Protein AF-A0A7C9AV46-F1 (afdb_monomer_lite)

Foldseek 3Di:
DAFDDDPNFTFWDADPVGDIDGDRDDDDPPQLCVQVHPVCVVVDHRFDWDKDKDKDQDPDLVVDDQDKDFDQDDPDVVHHTWTKIWGQDPVSIIMIITDIDTDGDDPDPVPNDDDPVNVVVSVVVVVVVD

Structure (mmCIF, N/CA/C/O backbone):
data_AF-A0A7C9AV46-F1
#
_entry.id   AF-A0A7C9AV46-F1
#
loop_
_atom_site.group_PDB
_atom_site.id
_atom_site.type_symbol
_atom_site.label_atom_id
_atom_site.label_alt_id
_atom_site.label_comp_id
_atom_site.label_asym_id
_atom_site.label_entity_id
_atom_site.label_seq_id
_atom_site.pdbx_PDB_ins_code
_atom_site.Cartn_x
_atom_site.Cartn_y
_atom_site.Cartn_z
_atom_site.occupancy
_atom_site.B_iso_or_equiv
_atom_site.auth_seq_id
_atom_site.auth_comp_id
_atom_site.auth_asym_id
_atom_site.auth_atom_id
_atom_site.pdbx_PDB_model_num
ATOM 1 N N . VAL A 1 1 ? -13.858 9.535 13.677 1.00 81.88 1 VAL A N 1
ATOM 2 C CA . VAL A 1 1 ? -14.511 8.467 14.468 1.00 81.88 1 VAL A CA 1
ATOM 3 C C . VAL A 1 1 ? -14.007 8.534 15.897 1.00 81.88 1 VAL A C 1
ATOM 5 O O . VAL A 1 1 ? -12.795 8.560 16.089 1.00 81.88 1 VAL A O 1
ATOM 8 N N . VAL A 1 2 ? -14.909 8.589 16.874 1.00 87.38 2 VAL A N 1
ATOM 9 C CA . VAL A 1 2 ? -14.587 8.550 18.310 1.00 87.38 2 VAL A CA 1
ATOM 10 C C . VAL A 1 2 ? -15.392 7.425 18.952 1.00 87.38 2 VAL A C 1
ATOM 12 O O . VAL A 1 2 ? -16.577 7.293 18.664 1.00 87.38 2 VAL A O 1
ATOM 15 N N . VAL A 1 3 ? -14.759 6.609 19.795 1.00 88.00 3 VAL A N 1
ATOM 16 C CA . VAL A 1 3 ? -15.450 5.552 20.548 1.00 88.00 3 VAL A CA 1
ATOM 17 C C . VAL A 1 3 ? -15.985 6.154 21.844 1.00 88.00 3 VAL A C 1
ATOM 19 O O . VAL A 1 3 ? -15.204 6.652 22.657 1.00 88.00 3 VAL A O 1
ATOM 22 N N . GLY A 1 4 ? -17.306 6.135 22.012 1.00 86.31 4 GLY A N 1
ATOM 23 C CA . GLY A 1 4 ? -17.982 6.529 23.241 1.00 86.31 4 GLY A CA 1
ATOM 24 C C . GLY A 1 4 ? -17.973 5.374 24.238 1.00 86.31 4 GLY A C 1
ATOM 25 O O . GLY A 1 4 ? -18.368 4.255 23.901 1.00 86.31 4 GLY A O 1
ATOM 26 N N . ALA A 1 5 ? -17.507 5.644 25.455 1.00 85.19 5 ALA A N 1
ATOM 27 C CA . ALA A 1 5 ? -17.468 4.664 26.529 1.00 85.19 5 ALA A CA 1
ATOM 28 C C . ALA A 1 5 ? -17.943 5.279 27.848 1.00 85.19 5 ALA A C 1
ATOM 30 O O . ALA A 1 5 ? -17.545 6.396 28.189 1.00 85.19 5 ALA A O 1
ATOM 31 N N . ALA A 1 6 ? -18.736 4.520 28.600 1.00 84.56 6 ALA A N 1
ATOM 32 C CA . ALA A 1 6 ? -19.161 4.840 29.956 1.00 84.56 6 ALA A CA 1
ATOM 33 C C . ALA A 1 6 ? -18.823 3.661 30.873 1.00 84.56 6 ALA A C 1
ATOM 35 O O . ALA A 1 6 ? -18.901 2.504 30.470 1.00 84.56 6 ALA A O 1
ATOM 36 N N . GLU A 1 7 ? -18.356 3.953 32.090 1.00 85.69 7 GLU A N 1
ATOM 37 C CA . GLU A 1 7 ? -17.982 2.930 33.086 1.00 85.69 7 GLU A CA 1
ATOM 38 C C . GLU A 1 7 ? -16.996 1.857 32.562 1.00 85.69 7 GLU A C 1
ATOM 40 O O . GLU A 1 7 ? -16.978 0.716 33.014 1.00 85.69 7 GLU A O 1
ATOM 45 N N . GLY A 1 8 ? -16.149 2.221 31.590 1.00 81.62 8 GLY A N 1
ATOM 46 C CA . GLY A 1 8 ? -15.189 1.305 30.961 1.00 81.62 8 GLY A CA 1
ATOM 47 C C . GLY A 1 8 ? -15.785 0.368 29.904 1.00 81.62 8 GLY A C 1
ATOM 48 O O . GLY A 1 8 ? -15.055 -0.461 29.358 1.00 81.62 8 GLY A O 1
ATOM 49 N N . ARG A 1 9 ? -17.074 0.506 29.576 1.00 87.94 9 ARG A N 1
ATOM 50 C CA . ARG A 1 9 ? -17.763 -0.240 28.519 1.00 87.94 9 ARG A CA 1
ATOM 51 C C . ARG A 1 9 ? -18.032 0.661 27.315 1.00 87.94 9 ARG A C 1
ATOM 53 O O . ARG A 1 9 ? -18.338 1.837 27.463 1.00 87.94 9 ARG A O 1
ATOM 60 N N . VAL A 1 10 ? -17.895 0.103 26.114 1.00 92.25 10 VAL A N 1
ATOM 61 C CA . VAL A 1 10 ? -18.254 0.788 24.865 1.00 92.25 10 VAL A CA 1
ATOM 62 C C . VAL A 1 10 ? -19.774 0.844 24.730 1.00 92.25 10 VAL A C 1
ATOM 64 O O . VAL A 1 10 ? -20.440 -0.166 24.952 1.00 92.25 10 VAL A O 1
ATOM 67 N N . GLU A 1 11 ? -20.297 2.005 24.342 1.00 95.25 11 GLU A N 1
ATOM 68 C CA . GLU A 1 11 ? -21.741 2.221 24.150 1.00 95.25 11 GLU A CA 1
ATOM 69 C C . GLU A 1 11 ? -22.082 2.795 22.775 1.00 95.25 11 GLU A C 1
ATOM 71 O O . GLU A 1 11 ? -23.207 2.656 22.295 1.00 95.25 11 GLU A O 1
ATOM 76 N N . SER A 1 12 ? -21.130 3.469 22.126 1.00 94.56 12 SER A N 1
ATOM 77 C CA . SER A 1 12 ? -21.389 4.108 20.841 1.00 94.56 12 SER A CA 1
ATOM 78 C C . SER A 1 12 ? -20.126 4.435 20.053 1.00 94.56 12 SER A C 1
ATOM 80 O O . SER A 1 12 ? -18.992 4.377 20.540 1.00 94.56 12 SER A O 1
ATOM 82 N N . VAL A 1 13 ? -20.346 4.829 18.805 1.00 94.69 13 VAL A N 1
ATOM 83 C CA . VAL A 1 13 ? -19.358 5.440 17.928 1.00 94.69 13 VAL A CA 1
ATOM 84 C C . VAL A 1 13 ? -19.909 6.764 17.415 1.00 94.69 13 VAL A C 1
ATOM 86 O O . VAL A 1 13 ? -21.031 6.825 16.918 1.00 94.69 13 VAL A O 1
ATOM 89 N N . VAL A 1 14 ? -19.099 7.818 17.494 1.00 94.00 14 VAL A N 1
ATOM 90 C CA . VAL A 1 14 ? -19.411 9.129 16.919 1.00 94.00 14 VAL A CA 1
ATOM 91 C C . VAL A 1 14 ? -18.669 9.283 15.595 1.00 94.00 14 VAL A C 1
ATOM 93 O O . VAL A 1 14 ? -17.430 9.237 15.540 1.00 94.00 14 VAL A O 1
ATOM 96 N N . LEU A 1 15 ? -19.432 9.434 14.518 1.00 92.44 15 LEU A N 1
ATOM 97 C CA . LEU A 1 15 ? -18.919 9.692 13.179 1.00 92.44 15 LEU A CA 1
ATOM 98 C C . LEU A 1 15 ? -18.564 11.171 12.998 1.00 92.44 15 LEU A C 1
ATOM 100 O O . LEU A 1 15 ? -18.889 12.037 13.812 1.00 92.44 15 LEU A O 1
ATOM 104 N N . GLU A 1 16 ? -17.876 11.460 11.899 1.00 86.62 16 GLU A N 1
ATOM 105 C CA . GLU A 1 16 ? -17.734 12.837 11.439 1.00 86.62 16 GLU A CA 1
ATOM 106 C C . GLU A 1 16 ? -19.120 13.448 11.162 1.00 86.62 16 GLU A C 1
ATOM 108 O O . GLU A 1 16 ? -20.037 12.755 10.727 1.00 86.62 16 GLU A O 1
ATOM 113 N N . GLY A 1 17 ? -19.310 14.726 11.498 1.00 90.75 17 GLY A N 1
ATOM 114 C CA . GLY A 1 17 ? -20.629 15.374 11.464 1.00 90.75 17 GLY A CA 1
ATOM 115 C C . GLY A 1 17 ? -21.498 15.129 12.705 1.00 90.75 17 GLY A C 1
ATOM 116 O O . GLY A 1 17 ? -22.601 15.661 12.786 1.00 90.75 17 GLY A O 1
ATOM 117 N N . GLY A 1 18 ? -21.005 14.373 13.694 1.00 93.62 18 GLY A N 1
ATOM 118 C CA . GLY A 1 18 ? -21.647 14.223 15.005 1.00 93.62 18 GLY A CA 1
ATOM 119 C C . GLY A 1 18 ? -22.744 13.161 15.071 1.00 93.62 18 GLY A C 1
ATOM 120 O O . GLY A 1 18 ? -23.370 13.008 16.117 1.00 93.62 18 GLY A O 1
ATOM 121 N N . GLN A 1 19 ? -22.971 12.406 13.992 1.00 96.56 19 GLN A N 1
ATOM 122 C CA . GLN A 1 19 ? -23.878 11.262 14.027 1.00 96.56 19 GLN A CA 1
ATOM 123 C C . GLN A 1 19 ? -23.374 10.224 15.035 1.00 96.56 19 GLN A C 1
ATOM 125 O O . GLN A 1 19 ? -22.210 9.821 14.998 1.00 96.56 19 GLN A O 1
ATOM 130 N N . VAL A 1 20 ? -24.273 9.770 15.905 1.00 96.38 20 VAL A N 1
ATOM 131 C CA . VAL A 1 20 ? -23.997 8.739 16.905 1.00 96.38 20 VAL A CA 1
ATOM 132 C C . VAL A 1 20 ? -24.612 7.422 16.449 1.00 96.38 20 VAL A C 1
ATOM 134 O O . VAL A 1 20 ? -25.769 7.383 16.029 1.00 96.38 20 VAL A O 1
ATOM 137 N N . ILE A 1 21 ? -23.831 6.351 16.530 1.00 96.69 21 ILE A N 1
ATOM 138 C CA . ILE A 1 21 ? -24.280 4.977 16.308 1.00 96.69 21 ILE A CA 1
ATOM 139 C C . ILE A 1 21 ? -24.104 4.223 17.623 1.00 96.69 21 ILE A C 1
ATOM 141 O O . ILE A 1 21 ? -22.981 4.104 18.109 1.00 96.69 21 ILE A O 1
ATOM 145 N N . GLU A 1 22 ? -25.198 3.728 18.197 1.00 96.88 22 GLU A N 1
ATOM 146 C CA . GLU A 1 22 ? -25.162 2.897 19.404 1.00 96.88 22 GLU A CA 1
ATOM 147 C C . GLU A 1 22 ? -24.579 1.514 19.093 1.00 96.88 22 GLU A C 1
ATOM 149 O O . GLU A 1 22 ? -24.910 0.895 18.077 1.00 96.88 22 GLU A O 1
ATOM 154 N N . ALA A 1 23 ? -23.685 1.040 19.958 1.00 94.88 23 ALA A N 1
ATOM 155 C CA . ALA A 1 23 ? -23.037 -0.255 19.820 1.00 94.88 23 ALA A CA 1
ATOM 156 C C . ALA A 1 23 ? -22.480 -0.731 21.165 1.00 94.88 23 ALA A C 1
ATOM 158 O O . ALA A 1 23 ? -21.729 -0.021 21.824 1.00 94.88 23 ALA A O 1
ATOM 159 N N . GLU A 1 24 ? -22.752 -1.981 21.530 1.00 93.38 24 GLU A N 1
ATOM 160 C CA . GLU A 1 24 ? -22.184 -2.593 22.742 1.00 93.38 24 GLU A CA 1
ATOM 161 C C . GLU A 1 24 ? -20.750 -3.109 22.539 1.00 93.38 24 GLU A C 1
ATOM 163 O O . GLU A 1 24 ? -20.083 -3.548 23.479 1.00 93.38 24 GLU A O 1
ATOM 168 N N . SER A 1 25 ? -20.286 -3.149 21.290 1.00 93.12 25 SER A N 1
ATOM 169 C CA . SER A 1 25 ? -18.965 -3.633 20.897 1.00 93.12 25 SER A CA 1
ATOM 170 C C . SER A 1 25 ? -18.525 -2.959 19.604 1.00 93.12 25 SER A C 1
ATOM 172 O O . SER A 1 25 ? -19.316 -2.802 18.677 1.00 93.12 25 SER A O 1
ATOM 174 N N . VAL A 1 26 ? -17.248 -2.580 19.533 1.00 92.06 26 VAL A N 1
ATOM 175 C CA . VAL A 1 26 ? -16.660 -1.886 18.380 1.00 92.06 26 VAL A CA 1
ATOM 176 C C . VAL A 1 26 ? -15.356 -2.567 17.992 1.00 92.06 26 VAL A C 1
ATOM 178 O O . VAL A 1 26 ? -14.473 -2.758 18.826 1.00 92.06 26 VAL A O 1
ATOM 181 N N . VAL A 1 27 ? -15.223 -2.903 16.708 1.00 92.44 27 VAL A N 1
ATOM 182 C CA . VAL A 1 27 ? -13.990 -3.450 16.133 1.00 92.44 27 VAL A CA 1
ATOM 183 C C . VAL A 1 27 ? -13.274 -2.349 15.361 1.00 92.44 27 VAL A C 1
ATOM 185 O O . VAL A 1 27 ? -13.804 -1.806 14.394 1.00 92.44 27 VAL A O 1
ATOM 188 N N . LEU A 1 28 ? -12.050 -2.023 15.776 1.00 89.94 28 LEU A N 1
ATOM 189 C CA . LEU A 1 28 ? -11.207 -1.050 15.084 1.00 89.94 28 LEU A CA 1
ATOM 190 C C . LEU A 1 28 ? -10.365 -1.758 14.017 1.00 89.94 28 LEU A C 1
ATOM 192 O O . LEU A 1 28 ? -9.346 -2.371 14.324 1.00 89.94 28 LEU A O 1
ATOM 196 N N . ALA A 1 29 ? -10.784 -1.644 12.758 1.00 92.88 29 ALA A N 1
ATOM 197 C CA . ALA A 1 29 ? -10.100 -2.214 11.593 1.00 92.88 29 ALA A CA 1
ATOM 198 C C . ALA A 1 29 ? -9.522 -1.118 10.673 1.00 92.88 29 ALA A C 1
ATOM 200 O O . ALA A 1 29 ? -9.671 -1.158 9.457 1.00 92.88 29 ALA A O 1
ATOM 201 N N . LEU A 1 30 ? -8.878 -0.103 11.260 1.00 91.12 30 LEU A N 1
ATOM 202 C CA . LEU A 1 30 ? -8.486 1.136 10.567 1.00 91.12 30 LEU A CA 1
ATOM 203 C C . LEU A 1 30 ? -7.106 1.067 9.884 1.00 91.12 30 LEU A C 1
ATOM 205 O O . LEU A 1 30 ? -6.567 2.091 9.464 1.00 91.12 30 LEU A O 1
ATOM 209 N N . GLY A 1 31 ? -6.483 -0.114 9.817 1.00 92.75 31 GLY A N 1
ATOM 210 C CA . GLY A 1 31 ? -5.143 -0.282 9.250 1.00 92.75 31 GLY A CA 1
ATOM 211 C C . GLY A 1 31 ? -4.131 0.710 9.859 1.00 92.75 31 GLY A C 1
ATOM 212 O O . GLY A 1 31 ? -4.101 0.855 11.088 1.00 92.75 31 GLY A O 1
ATOM 213 N N . PRO A 1 32 ? -3.332 1.434 9.049 1.00 93.25 32 PRO A N 1
ATOM 214 C CA . PRO A 1 32 ? -2.342 2.387 9.556 1.00 93.25 32 PRO A CA 1
ATOM 215 C C . PRO A 1 32 ? -2.963 3.612 10.258 1.00 93.25 32 PRO A C 1
ATOM 217 O O . PRO A 1 32 ? -2.305 4.215 11.112 1.00 93.25 32 PRO A O 1
ATOM 220 N N . TRP A 1 33 ? -4.238 3.946 10.004 1.00 93.44 33 TRP A N 1
ATOM 221 C CA . TRP A 1 33 ? -4.957 5.027 10.705 1.00 93.44 33 TRP A CA 1
ATOM 222 C C . TRP A 1 33 ? -5.259 4.709 12.170 1.00 93.44 33 TRP A C 1
ATOM 224 O O . TRP A 1 33 ? -5.531 5.620 12.950 1.00 93.44 33 TRP A O 1
ATOM 234 N N . SER A 1 34 ? -5.101 3.450 12.589 1.00 92.12 34 SER A N 1
ATOM 235 C CA . SER A 1 34 ? -5.113 3.063 14.006 1.00 92.12 34 SER A CA 1
ATOM 236 C C . SER A 1 34 ? -4.095 3.858 14.838 1.00 92.12 34 SER A C 1
ATOM 238 O O . SER A 1 34 ? -4.321 4.091 16.022 1.00 92.12 34 SER A O 1
ATOM 240 N N . SER A 1 35 ? -3.010 4.344 14.216 1.00 90.62 35 SER A N 1
ATOM 241 C CA . SER A 1 35 ? -2.014 5.226 14.850 1.00 90.62 35 SER A CA 1
ATOM 242 C C . SER A 1 35 ? -2.581 6.550 15.369 1.00 90.62 35 SER A C 1
ATOM 244 O O . SER A 1 35 ? -2.011 7.133 16.289 1.00 90.62 35 SER A O 1
ATOM 246 N N . LYS A 1 36 ? -3.709 7.015 14.820 1.00 88.25 36 LYS A N 1
ATOM 247 C CA . LYS A 1 36 ? -4.369 8.268 15.217 1.00 88.25 36 LYS A CA 1
ATOM 248 C C . LYS A 1 36 ? -5.392 8.077 16.338 1.00 88.25 36 LYS A C 1
ATOM 250 O O . LYS A 1 36 ? -5.973 9.049 16.813 1.00 88.25 36 LYS A O 1
ATOM 255 N N . MET A 1 37 ? -5.632 6.839 16.767 1.00 87.25 37 MET A N 1
ATOM 256 C CA . MET A 1 37 ? -6.580 6.542 17.833 1.00 87.25 37 MET A CA 1
ATOM 257 C C . MET A 1 37 ? -5.904 6.637 19.195 1.00 87.25 37 MET A C 1
ATOM 259 O O . MET A 1 37 ? -5.099 5.784 19.567 1.00 87.25 37 MET A O 1
ATOM 263 N N . ALA A 1 38 ? -6.295 7.648 19.973 1.00 83.38 38 ALA A N 1
ATOM 264 C CA . ALA A 1 38 ? -5.786 7.855 21.327 1.00 83.38 38 ALA A CA 1
ATOM 265 C C . ALA A 1 38 ? -5.936 6.595 22.202 1.00 83.38 38 ALA A C 1
ATOM 267 O O . ALA A 1 38 ? -4.998 6.230 22.906 1.00 83.38 38 ALA A O 1
ATOM 268 N N . VAL A 1 39 ? -7.061 5.878 22.076 1.00 82.56 39 VAL A N 1
ATOM 269 C CA . VAL A 1 39 ? -7.332 4.634 22.822 1.00 82.56 39 VAL A CA 1
ATOM 270 C C . VAL A 1 39 ? -6.328 3.511 22.528 1.00 82.56 39 VAL A C 1
ATOM 272 O O . VAL A 1 39 ? -6.069 2.685 23.395 1.00 82.56 39 VAL A O 1
ATOM 275 N N . LEU A 1 40 ? -5.726 3.489 21.333 1.00 85.56 40 LEU A N 1
ATOM 276 C CA . LEU A 1 40 ? -4.723 2.488 20.951 1.00 85.56 40 LEU A CA 1
ATOM 277 C C . LEU A 1 40 ? -3.295 2.951 21.251 1.00 85.56 40 LEU A C 1
ATOM 279 O O . LEU A 1 40 ? -2.425 2.122 21.515 1.00 85.56 40 LEU A O 1
ATOM 283 N N . SER A 1 41 ? -3.060 4.266 21.257 1.00 81.25 41 SER A N 1
ATOM 284 C CA . SER A 1 41 ? -1.727 4.853 21.444 1.00 81.25 41 SER A CA 1
ATOM 285 C C . SER A 1 41 ? -1.058 4.490 22.779 1.00 81.25 41 SER A C 1
ATOM 287 O O . SER A 1 41 ? 0.171 4.450 22.855 1.00 81.25 41 SER A O 1
ATOM 289 N N . SER A 1 42 ? -1.848 4.187 23.816 1.00 81.12 42 SER A N 1
ATOM 290 C CA . SER A 1 42 ? -1.368 3.735 25.128 1.00 81.12 42 SER A CA 1
ATOM 291 C C . SER A 1 42 ? -1.067 2.233 25.194 1.00 81.12 42 SER A C 1
ATOM 293 O O . SER A 1 42 ? -0.348 1.804 26.095 1.00 81.12 42 SER A O 1
ATOM 295 N N . LEU A 1 43 ? -1.590 1.437 24.256 1.00 86.88 43 LEU A N 1
ATOM 296 C CA . LEU A 1 43 ? -1.440 -0.020 24.228 1.00 86.88 43 LEU A CA 1
ATOM 297 C C . LEU A 1 43 ? -0.259 -0.451 23.355 1.00 86.88 43 LEU A C 1
ATOM 299 O O . LEU A 1 43 ? 0.528 -1.309 23.750 1.00 86.88 43 LEU A O 1
ATOM 303 N N . PHE A 1 44 ? -0.126 0.134 22.164 1.00 89.00 44 PHE A N 1
ATOM 304 C CA . PHE A 1 44 ? 0.954 -0.179 21.229 1.00 89.00 44 PHE A CA 1
ATOM 305 C C . PHE A 1 44 ? 1.181 0.953 20.222 1.00 89.00 44 PHE A C 1
ATOM 307 O O . PHE A 1 44 ? 0.338 1.820 20.003 1.00 89.00 44 PHE A O 1
ATOM 314 N N . ARG A 1 45 ? 2.358 0.947 19.584 1.00 89.12 45 ARG A N 1
ATOM 315 C CA . ARG A 1 45 ? 2.731 1.947 18.576 1.00 89.12 45 ARG A CA 1
ATOM 316 C C . ARG A 1 45 ? 2.420 1.437 17.175 1.00 89.12 45 ARG A C 1
ATOM 318 O O . ARG A 1 45 ? 2.962 0.419 16.757 1.00 89.12 45 ARG A O 1
ATOM 325 N N . VAL A 1 46 ? 1.630 2.204 16.434 1.00 91.50 46 VAL A N 1
ATOM 326 C CA . VAL A 1 46 ? 1.395 2.018 14.996 1.00 91.50 46 VAL A CA 1
ATOM 327 C C . VAL A 1 46 ? 2.055 3.178 14.255 1.00 91.50 46 VAL A C 1
ATOM 329 O O . VAL A 1 46 ? 1.978 4.320 14.705 1.00 91.50 46 VAL A O 1
ATOM 332 N N . TYR A 1 47 ? 2.727 2.905 13.140 1.00 89.88 47 TYR A N 1
ATOM 333 C CA . TYR A 1 47 ? 3.342 3.927 12.290 1.00 89.88 47 TYR A CA 1
ATOM 334 C C . TYR A 1 47 ? 3.224 3.546 10.814 1.00 89.88 47 TYR A C 1
ATOM 336 O O . TYR A 1 47 ? 3.061 2.374 10.483 1.00 89.88 47 TYR A O 1
ATOM 344 N N . GLY A 1 48 ? 3.299 4.547 9.935 1.00 92.06 48 GLY A N 1
ATOM 345 C CA . GLY A 1 48 ? 3.238 4.350 8.492 1.00 92.06 48 GLY A CA 1
ATOM 346 C C . GLY A 1 48 ? 4.578 3.905 7.908 1.00 92.06 48 GLY A C 1
ATOM 347 O O . GLY A 1 48 ? 5.630 4.461 8.238 1.00 92.06 48 GLY A O 1
ATOM 348 N N . LEU A 1 49 ? 4.521 2.927 7.008 1.00 93.25 49 LEU A N 1
ATOM 349 C CA . LEU A 1 49 ? 5.576 2.620 6.047 1.00 93.25 49 LEU A CA 1
ATOM 350 C C . LEU A 1 49 ? 4.991 2.827 4.655 1.00 93.25 49 LEU A C 1
ATOM 352 O O . LEU A 1 49 ? 4.166 2.036 4.198 1.00 93.25 49 LEU A O 1
ATOM 356 N N . LYS A 1 50 ? 5.373 3.925 4.008 1.00 93.88 50 LYS A N 1
ATOM 357 C CA . LYS A 1 50 ? 4.893 4.277 2.678 1.00 93.88 50 LYS A CA 1
ATOM 358 C C . LYS A 1 50 ? 5.778 3.622 1.635 1.00 93.88 50 LYS A C 1
ATOM 360 O O . LYS A 1 50 ? 6.971 3.899 1.591 1.00 93.88 50 LYS A O 1
ATOM 365 N N . ALA A 1 51 ? 5.183 2.783 0.799 1.00 94.00 51 ALA A N 1
ATOM 366 C CA . ALA A 1 51 ? 5.828 2.195 -0.366 1.00 94.00 51 ALA A CA 1
ATOM 367 C C . ALA A 1 51 ? 5.285 2.819 -1.654 1.00 94.00 51 ALA A C 1
ATOM 369 O O . ALA A 1 51 ? 4.197 3.401 -1.665 1.00 94.00 51 ALA A O 1
ATOM 370 N N . HIS A 1 52 ? 6.047 2.684 -2.736 1.00 95.44 52 HIS A N 1
ATOM 371 C CA . HIS A 1 52 ? 5.666 3.185 -4.051 1.00 95.44 52 HIS A CA 1
ATOM 372 C C . HIS A 1 52 ? 5.619 2.044 -5.055 1.00 95.44 52 HIS A C 1
ATOM 374 O O . HIS A 1 52 ? 6.364 1.066 -4.953 1.00 95.44 52 HIS A O 1
ATOM 380 N N . SER A 1 53 ? 4.756 2.196 -6.052 1.00 97.19 53 SER A N 1
ATOM 381 C CA . SER A 1 53 ? 4.694 1.281 -7.175 1.00 97.19 53 SER A CA 1
ATOM 382 C C . SER A 1 53 ? 4.329 1.989 -8.469 1.00 97.19 53 SER A C 1
ATOM 384 O O . SER A 1 53 ? 3.793 3.100 -8.472 1.00 97.19 53 SER A O 1
ATOM 386 N N . ILE A 1 54 ? 4.672 1.341 -9.576 1.00 97.94 54 ILE A N 1
ATOM 387 C CA . ILE A 1 54 ? 4.280 1.719 -10.929 1.00 97.94 54 ILE A CA 1
ATOM 388 C C . ILE A 1 54 ? 3.742 0.491 -11.653 1.00 97.94 54 ILE A C 1
ATOM 390 O O . ILE A 1 54 ? 4.120 -0.643 -11.355 1.00 97.94 54 ILE A O 1
ATOM 394 N N . ILE A 1 55 ? 2.880 0.741 -12.629 1.00 98.00 55 ILE A N 1
ATOM 395 C CA . ILE A 1 55 ? 2.481 -0.242 -13.628 1.00 98.00 55 ILE A CA 1
ATOM 396 C C . ILE A 1 55 ? 3.042 0.249 -14.956 1.00 98.00 55 ILE A C 1
ATOM 398 O O . ILE A 1 55 ? 2.923 1.431 -15.286 1.00 98.00 55 ILE A O 1
ATOM 402 N N . LEU A 1 56 ? 3.713 -0.643 -15.671 1.00 97.50 56 LEU A N 1
ATOM 403 C CA . LEU A 1 56 ? 4.242 -0.391 -17.001 1.00 97.50 56 LEU A CA 1
ATOM 404 C C . LEU A 1 56 ? 3.521 -1.282 -18.004 1.00 97.50 56 LEU A C 1
ATOM 406 O O . LEU A 1 56 ? 3.240 -2.443 -17.717 1.00 97.50 56 LEU A O 1
ATOM 410 N N . GLU A 1 57 ? 3.288 -0.737 -19.189 1.00 97.25 57 GLU A N 1
ATOM 411 C CA . GLU A 1 57 ? 2.805 -1.465 -20.359 1.00 97.25 57 GLU A CA 1
ATOM 412 C C . GLU A 1 57 ? 3.987 -1.616 -21.331 1.00 97.25 57 GLU A C 1
ATOM 414 O O . GLU A 1 57 ? 4.369 -0.646 -22.000 1.00 97.25 57 GLU A O 1
ATOM 419 N N . PRO A 1 58 ? 4.648 -2.788 -21.371 1.00 94.94 58 PRO A N 1
ATOM 420 C CA . PRO A 1 58 ? 5.696 -3.063 -22.342 1.00 94.94 58 PRO A CA 1
ATOM 421 C C . PRO A 1 58 ? 5.146 -2.956 -23.766 1.00 94.94 58 PRO A C 1
ATOM 423 O O . PRO A 1 58 ? 4.024 -3.366 -24.046 1.00 94.94 58 PRO A O 1
ATOM 426 N N . LYS A 1 59 ? 5.961 -2.444 -24.695 1.00 94.12 59 LYS A N 1
ATOM 427 C CA . LYS A 1 59 ? 5.583 -2.386 -26.119 1.00 94.12 59 LYS A CA 1
ATOM 428 C C . LYS A 1 59 ? 5.429 -3.772 -26.741 1.00 94.12 59 LYS A C 1
ATOM 430 O O . LYS A 1 59 ? 4.638 -3.932 -27.661 1.00 94.12 59 LYS A O 1
ATOM 435 N N . ASP A 1 60 ? 6.218 -4.722 -26.252 1.00 94.88 60 ASP A N 1
ATOM 436 C CA . ASP A 1 60 ? 6.176 -6.128 -26.628 1.00 94.88 60 ASP A CA 1
ATOM 437 C C . ASP A 1 60 ? 6.001 -6.964 -25.349 1.00 94.88 60 ASP A C 1
ATOM 439 O O . ASP A 1 60 ? 6.991 -7.309 -24.698 1.00 94.88 60 ASP A O 1
ATOM 443 N N . PRO A 1 61 ? 4.751 -7.204 -24.913 1.00 93.56 61 PRO A N 1
ATOM 444 C CA . PRO A 1 61 ? 4.479 -7.990 -23.714 1.00 93.56 61 PRO A CA 1
ATOM 445 C C . PRO A 1 61 ? 4.966 -9.439 -23.814 1.00 93.56 61 PRO A C 1
ATOM 447 O O . PRO A 1 61 ? 5.352 -10.011 -22.798 1.00 93.56 61 PRO A O 1
ATOM 450 N N . ASP A 1 62 ? 5.002 -10.018 -25.019 1.00 93.12 62 ASP A N 1
ATOM 451 C CA . ASP A 1 62 ? 5.402 -11.415 -25.239 1.00 93.12 62 ASP A CA 1
ATOM 452 C C . ASP A 1 62 ? 6.911 -11.627 -25.029 1.00 93.12 62 ASP A C 1
ATOM 454 O O . ASP A 1 62 ? 7.356 -12.738 -24.726 1.00 93.12 62 ASP A O 1
ATOM 458 N N . ALA A 1 63 ? 7.708 -10.557 -25.125 1.00 94.06 63 ALA A N 1
ATOM 459 C CA . ALA A 1 63 ? 9.124 -10.574 -24.767 1.00 94.06 63 ALA A CA 1
ATOM 460 C C . ALA A 1 63 ? 9.363 -10.662 -23.246 1.00 94.06 63 ALA A C 1
ATOM 462 O O . ALA A 1 63 ? 10.469 -11.001 -22.813 1.00 94.06 63 ALA A O 1
ATOM 463 N N . ILE A 1 64 ? 8.351 -10.372 -22.420 1.00 95.50 64 ILE A N 1
ATOM 464 C CA . ILE A 1 64 ? 8.469 -10.405 -20.963 1.00 95.50 64 ILE A CA 1
ATOM 465 C C . ILE A 1 64 ? 8.090 -11.788 -20.438 1.00 95.50 64 ILE A C 1
ATOM 467 O O . ILE A 1 64 ? 6.946 -12.230 -20.501 1.00 95.50 64 ILE A O 1
ATOM 471 N N . THR A 1 65 ? 9.065 -12.480 -19.851 1.00 95.19 65 THR A N 1
ATOM 472 C CA . THR A 1 65 ? 8.810 -13.782 -19.221 1.00 95.19 65 THR A CA 1
ATOM 473 C C . THR A 1 65 ? 7.932 -13.640 -17.967 1.00 95.19 65 THR A C 1
ATOM 475 O O . THR A 1 65 ? 8.020 -12.621 -17.286 1.00 95.19 65 THR A O 1
ATOM 478 N N . PRO A 1 66 ? 7.161 -14.667 -17.565 1.00 95.56 66 PRO A N 1
ATOM 479 C CA . PRO A 1 66 ? 6.280 -14.606 -16.391 1.00 95.56 66 PRO A CA 1
ATOM 480 C C . PRO A 1 66 ? 7.017 -14.716 -15.039 1.00 95.56 66 PRO A C 1
ATOM 482 O O . PRO A 1 66 ? 6.402 -15.020 -14.017 1.00 95.56 66 PRO A O 1
ATOM 485 N N . HIS A 1 67 ? 8.338 -14.519 -15.006 1.00 96.62 67 HIS A N 1
ATOM 486 C CA . HIS A 1 67 ? 9.129 -14.644 -13.784 1.00 96.62 67 HIS A CA 1
ATOM 487 C C . HIS A 1 67 ? 9.024 -13.378 -12.937 1.00 96.62 67 HIS A C 1
ATOM 489 O O . HIS A 1 67 ? 9.342 -12.281 -13.394 1.00 96.62 67 HIS A O 1
ATOM 495 N N . SER A 1 68 ? 8.635 -13.536 -11.674 1.00 97.50 68 SER A N 1
ATOM 496 C CA . SER A 1 68 ? 8.766 -12.459 -10.694 1.00 97.50 68 SER A CA 1
ATOM 497 C C . SER A 1 68 ? 10.213 -12.339 -10.226 1.00 97.50 68 SER A C 1
ATOM 499 O O . SER A 1 68 ? 10.877 -13.350 -9.984 1.00 97.50 68 SER A O 1
ATOM 501 N N . LEU A 1 69 ? 10.694 -11.107 -10.085 1.00 96.62 69 LEU A N 1
ATOM 502 C CA . LEU A 1 69 ? 12.057 -10.823 -9.647 1.00 96.62 69 LEU A CA 1
ATOM 503 C C . LEU A 1 69 ? 12.037 -10.186 -8.261 1.00 96.62 69 LEU A C 1
ATOM 505 O O . LEU A 1 69 ? 11.326 -9.209 -8.033 1.00 96.62 69 LEU A O 1
ATOM 509 N N . PHE A 1 70 ? 12.871 -10.723 -7.375 1.00 95.81 70 PHE A N 1
ATOM 510 C CA . PHE A 1 70 ? 13.201 -10.156 -6.070 1.00 95.81 70 PHE A CA 1
ATOM 511 C C . PHE A 1 70 ? 14.685 -9.819 -6.113 1.00 95.81 70 PHE A C 1
ATOM 513 O O . PHE A 1 70 ? 15.518 -10.710 -6.299 1.00 95.81 70 PHE A O 1
ATOM 520 N N . LEU A 1 71 ? 15.015 -8.535 -6.044 1.00 91.69 71 LEU A N 1
ATOM 521 C CA . LEU A 1 71 ? 16.355 -8.050 -6.359 1.00 91.69 71 LEU A CA 1
ATOM 522 C C . LEU A 1 71 ? 16.987 -7.404 -5.135 1.00 91.69 71 LEU A C 1
ATOM 524 O O . LEU A 1 71 ? 16.284 -6.789 -4.354 1.00 91.69 71 LEU A O 1
ATOM 528 N N . SER A 1 72 ? 18.315 -7.443 -5.045 1.00 92.69 72 SER A N 1
ATOM 529 C CA . SER A 1 72 ? 19.078 -6.437 -4.300 1.00 92.69 72 SER A CA 1
ATOM 530 C C . SER A 1 72 ? 19.726 -5.501 -5.313 1.00 92.69 72 SER A C 1
ATOM 532 O O . SER A 1 72 ? 20.725 -5.830 -5.957 1.00 92.69 72 SER A O 1
ATOM 534 N N . TYR A 1 73 ? 19.104 -4.345 -5.508 1.00 91.44 73 TYR A N 1
ATOM 535 C CA . TYR A 1 73 ? 19.470 -3.349 -6.504 1.00 91.44 73 TYR A CA 1
ATOM 536 C C . TYR A 1 73 ? 20.341 -2.255 -5.889 1.00 91.44 73 TYR A C 1
ATOM 538 O O . TYR A 1 73 ? 20.000 -1.677 -4.860 1.00 91.44 73 TYR A O 1
ATOM 546 N N . TYR A 1 74 ? 21.453 -1.936 -6.548 1.00 91.12 74 TYR A N 1
ATOM 547 C CA . TYR A 1 74 ? 22.372 -0.875 -6.142 1.00 91.12 74 TYR A CA 1
ATOM 548 C C . TYR A 1 74 ? 22.280 0.275 -7.153 1.00 91.12 74 TYR A C 1
ATOM 550 O O . TYR A 1 74 ? 22.882 0.179 -8.223 1.00 91.12 74 TYR A O 1
ATOM 558 N N . PRO A 1 75 ? 21.558 1.373 -6.842 1.00 83.38 75 PRO A N 1
ATOM 559 C CA . PRO A 1 75 ? 21.389 2.489 -7.778 1.00 83.38 75 PRO A CA 1
ATOM 560 C C . PRO A 1 75 ? 22.711 3.171 -8.141 1.00 83.38 75 PRO A C 1
ATOM 562 O O . PRO A 1 75 ? 22.841 3.761 -9.211 1.00 83.38 75 PRO A O 1
ATOM 565 N N . THR A 1 76 ? 23.683 3.110 -7.229 1.00 84.94 76 THR A N 1
ATOM 566 C CA . THR A 1 76 ? 25.035 3.635 -7.400 1.00 84.94 76 THR A CA 1
ATOM 567 C C . THR A 1 76 ? 26.065 2.634 -6.865 1.00 84.94 76 THR A C 1
ATOM 569 O O . THR A 1 76 ? 25.811 1.975 -5.849 1.00 84.94 76 THR A O 1
ATOM 572 N N . PRO A 1 77 ? 27.248 2.515 -7.499 1.00 84.12 77 PRO A N 1
ATOM 573 C CA . PRO A 1 77 ? 28.333 1.690 -6.974 1.00 84.12 77 PRO A CA 1
ATOM 574 C C . PRO A 1 77 ? 28.720 2.110 -5.550 1.00 84.12 77 PRO A C 1
ATOM 576 O O . PRO A 1 77 ? 28.990 3.282 -5.296 1.00 84.12 77 PRO A O 1
ATOM 579 N N . GLY A 1 78 ? 28.729 1.156 -4.616 1.00 82.06 78 GLY A N 1
ATOM 580 C CA . GLY A 1 78 ? 29.025 1.412 -3.199 1.00 82.06 78 GLY A CA 1
ATOM 581 C C . GLY A 1 78 ? 27.901 2.103 -2.411 1.00 82.06 78 GLY A C 1
ATOM 582 O O . GLY A 1 78 ? 28.088 2.410 -1.234 1.00 82.06 78 GLY A O 1
ATOM 583 N N . GLY A 1 79 ? 26.742 2.346 -3.032 1.00 84.81 79 GLY A N 1
ATOM 584 C CA . GLY A 1 79 ? 25.545 2.853 -2.365 1.00 84.81 79 GLY A CA 1
ATOM 585 C C . GLY A 1 79 ? 24.852 1.806 -1.488 1.00 84.81 79 GLY A C 1
ATOM 586 O O . GLY A 1 79 ? 25.245 0.639 -1.431 1.00 84.81 79 GLY A O 1
ATOM 587 N N . ARG A 1 80 ? 23.783 2.222 -0.797 1.00 85.88 80 ARG A N 1
ATOM 588 C CA . ARG A 1 80 ? 22.923 1.277 -0.071 1.00 85.88 80 ARG A CA 1
ATOM 589 C C . ARG A 1 80 ? 22.063 0.492 -1.066 1.00 85.88 80 ARG A C 1
ATOM 591 O O . ARG A 1 80 ? 21.517 1.120 -1.977 1.00 85.88 80 ARG A O 1
ATOM 598 N N . PRO A 1 81 ? 21.925 -0.833 -0.888 1.00 89.56 81 PRO A N 1
ATOM 599 C CA . PRO A 1 81 ? 20.996 -1.602 -1.691 1.00 89.56 81 PRO A CA 1
ATOM 600 C C . PRO A 1 81 ? 19.560 -1.190 -1.385 1.00 89.56 81 PRO A C 1
ATOM 602 O O . PRO A 1 81 ? 19.242 -0.692 -0.300 1.00 89.56 81 PRO A O 1
ATOM 605 N N . MET A 1 82 ? 18.702 -1.438 -2.357 1.00 89.75 82 MET A N 1
ATOM 606 C CA . MET A 1 82 ? 17.261 -1.461 -2.199 1.00 89.75 82 MET A CA 1
ATOM 607 C C . MET A 1 82 ? 16.720 -2.762 -2.759 1.00 89.75 82 MET A C 1
ATOM 609 O O . MET A 1 82 ? 17.324 -3.332 -3.664 1.00 89.75 82 MET A O 1
ATOM 613 N N . ASP A 1 83 ? 15.560 -3.173 -2.262 1.00 93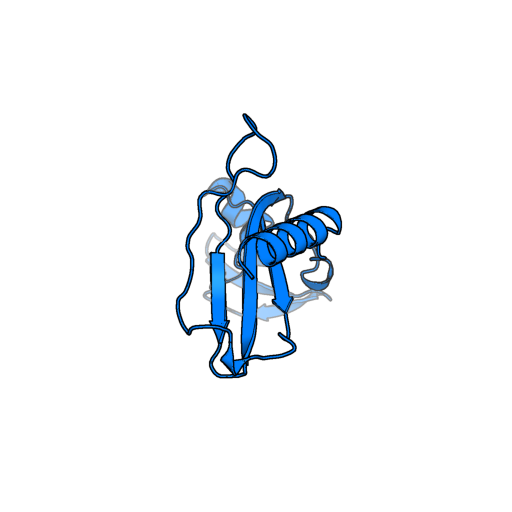.50 83 ASP A N 1
ATOM 614 C CA . ASP A 1 83 ? 14.968 -4.447 -2.637 1.00 93.50 83 ASP A CA 1
ATOM 615 C C . ASP A 1 83 ? 13.660 -4.225 -3.412 1.00 93.50 83 ASP A C 1
ATOM 617 O O . ASP A 1 83 ? 12.579 -4.262 -2.823 1.00 93.50 83 ASP A O 1
ATOM 621 N N . PRO A 1 84 ? 13.725 -3.857 -4.710 1.00 95.50 84 PRO A N 1
ATOM 622 C CA . PRO A 1 84 ? 12.538 -3.756 -5.536 1.00 95.50 84 PRO A CA 1
ATOM 623 C C . PRO A 1 84 ? 12.043 -5.146 -5.938 1.00 95.50 84 PRO A C 1
ATOM 625 O O . PRO A 1 84 ? 12.809 -6.104 -6.081 1.00 95.50 84 PRO A O 1
ATOM 628 N N . GLU A 1 85 ? 10.747 -5.209 -6.194 1.00 97.56 85 GLU A N 1
ATOM 629 C CA . GLU A 1 85 ? 10.038 -6.408 -6.603 1.00 97.56 85 GLU A CA 1
ATOM 630 C C . GLU A 1 85 ? 9.328 -6.139 -7.931 1.00 97.56 85 GLU A C 1
ATOM 632 O O . GLU A 1 85 ? 8.745 -5.068 -8.144 1.00 97.56 85 GLU A O 1
ATOM 637 N N . ILE A 1 86 ? 9.407 -7.104 -8.844 1.00 97.69 86 ILE A N 1
ATOM 638 C CA . ILE A 1 86 ? 8.908 -6.976 -10.215 1.00 97.69 86 ILE A CA 1
ATOM 639 C C . ILE A 1 86 ? 8.010 -8.159 -10.523 1.00 97.69 86 ILE A C 1
ATOM 641 O O . ILE A 1 86 ? 8.396 -9.313 -10.341 1.00 97.69 86 ILE A O 1
ATOM 645 N N . TYR A 1 87 ? 6.823 -7.855 -11.031 1.00 97.88 87 TYR A N 1
ATOM 646 C CA . TYR A 1 87 ? 5.754 -8.813 -11.248 1.00 97.88 87 TYR A CA 1
ATOM 647 C C . TYR A 1 87 ? 5.148 -8.621 -12.641 1.00 97.88 87 TYR A C 1
ATOM 649 O O . TYR A 1 87 ? 4.247 -7.791 -12.813 1.00 97.88 87 TYR A O 1
ATOM 657 N N . PRO A 1 88 ? 5.613 -9.386 -13.640 1.00 97.62 88 PRO A N 1
ATOM 658 C CA . PRO A 1 88 ? 4.893 -9.554 -14.895 1.00 97.62 88 PRO A CA 1
ATOM 659 C C . PRO A 1 88 ? 3.501 -10.135 -14.631 1.00 97.62 88 PRO A C 1
ATOM 661 O O . PRO A 1 88 ? 3.353 -11.084 -13.855 1.00 97.62 88 PRO A O 1
ATOM 664 N N . ARG A 1 89 ? 2.468 -9.554 -15.243 1.00 97.06 89 ARG A N 1
ATOM 665 C CA . ARG A 1 89 ? 1.073 -9.976 -15.078 1.00 97.06 8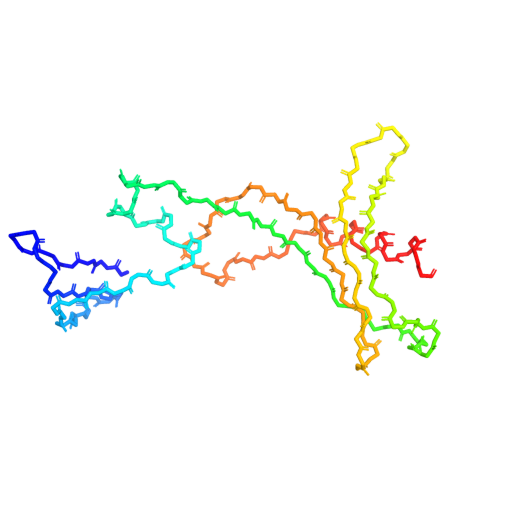9 ARG A CA 1
ATOM 666 C C . ARG A 1 89 ? 0.560 -10.667 -16.343 1.00 97.06 89 ARG A C 1
ATOM 668 O O . ARG A 1 89 ? 0.975 -10.307 -17.441 1.00 97.06 89 ARG A O 1
ATOM 675 N N . PRO A 1 90 ? -0.418 -11.586 -16.227 1.00 95.12 90 PRO A N 1
ATOM 676 C CA . PRO A 1 90 ? -1.044 -12.227 -17.389 1.00 95.12 90 PRO A CA 1
ATOM 677 C C . PRO A 1 90 ? -1.734 -11.261 -18.364 1.00 95.12 90 PRO A C 1
ATOM 679 O O . PRO A 1 90 ? -2.011 -11.634 -19.496 1.00 95.12 90 PRO A O 1
ATOM 682 N N . THR A 1 91 ? -2.030 -10.033 -17.930 1.00 95.12 91 THR A N 1
ATOM 683 C CA . THR A 1 91 ? -2.594 -8.960 -18.763 1.00 95.12 91 THR A CA 1
ATOM 684 C C . THR A 1 91 ? -1.562 -8.303 -19.686 1.00 95.12 91 THR A C 1
ATOM 686 O O . THR A 1 91 ? -1.934 -7.450 -20.484 1.00 95.12 91 THR A O 1
ATOM 689 N N . GLY A 1 92 ? -0.280 -8.673 -19.582 1.00 95.75 92 GLY A N 1
ATOM 690 C CA . GLY A 1 92 ? 0.834 -8.063 -20.313 1.00 95.75 92 GLY A CA 1
ATOM 691 C C . GLY A 1 92 ? 1.465 -6.869 -19.590 1.00 95.75 92 GLY A C 1
ATOM 692 O O . GLY A 1 92 ? 2.564 -6.448 -19.939 1.00 95.75 92 GLY A O 1
ATOM 693 N N . GLU A 1 93 ? 0.814 -6.345 -18.551 1.00 97.81 93 GLU A N 1
ATOM 694 C CA . GLU A 1 93 ? 1.360 -5.285 -17.705 1.00 97.81 93 GLU A CA 1
ATOM 695 C C . GLU A 1 93 ? 2.455 -5.817 -16.770 1.00 97.81 93 GLU A C 1
ATOM 697 O O . GLU A 1 93 ? 2.431 -6.969 -16.333 1.00 97.81 93 GLU A O 1
ATOM 702 N N . VAL A 1 94 ? 3.377 -4.945 -16.369 1.00 98.12 94 VAL A N 1
ATOM 703 C CA . VAL A 1 94 ? 4.391 -5.249 -15.355 1.00 98.12 94 VAL A CA 1
ATOM 704 C C . VAL A 1 94 ? 4.200 -4.319 -14.168 1.00 98.12 94 VAL A C 1
ATOM 706 O O . VAL A 1 94 ? 4.292 -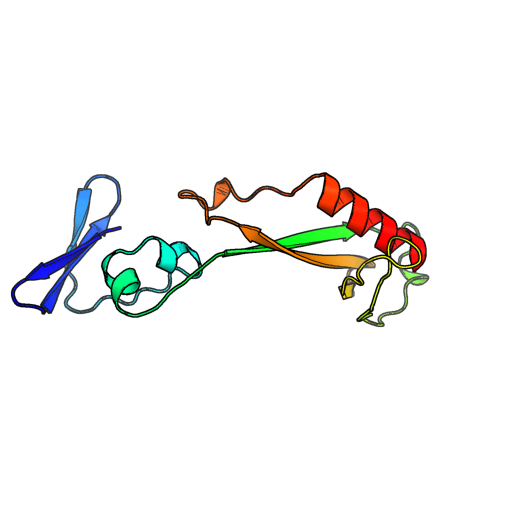3.098 -14.294 1.00 98.12 94 VAL A O 1
ATOM 709 N N . TYR A 1 95 ? 3.946 -4.899 -12.999 1.00 98.12 95 TYR A N 1
ATOM 710 C CA . TYR A 1 95 ? 3.900 -4.165 -11.740 1.00 98.12 95 TYR A CA 1
ATOM 711 C C . TYR A 1 95 ? 5.279 -4.160 -11.092 1.00 98.12 95 TYR A C 1
ATOM 713 O O . TYR A 1 95 ? 5.915 -5.204 -10.964 1.00 98.12 95 TYR A O 1
ATOM 721 N N . ILE A 1 96 ? 5.729 -2.983 -10.676 1.00 98.00 96 ILE A N 1
ATOM 722 C CA . ILE A 1 96 ? 7.023 -2.796 -10.027 1.00 98.00 96 ILE A CA 1
ATOM 723 C C . ILE A 1 96 ? 6.785 -2.028 -8.742 1.00 98.00 96 ILE A C 1
ATOM 725 O O . ILE A 1 96 ? 6.178 -0.955 -8.768 1.00 98.00 96 ILE A O 1
ATOM 729 N N . CYS A 1 97 ? 7.284 -2.544 -7.629 1.00 97.12 97 CYS A N 1
ATOM 730 C CA . CYS A 1 97 ? 7.233 -1.854 -6.351 1.00 97.12 97 CYS A CA 1
ATOM 731 C C . CYS A 1 97 ? 8.559 -1.928 -5.616 1.00 97.12 97 CYS A C 1
ATOM 733 O O . CYS A 1 97 ? 9.457 -2.692 -5.955 1.00 97.12 97 CYS A O 1
ATOM 735 N N . GLY A 1 98 ? 8.681 -1.093 -4.600 1.00 92.56 98 GLY A N 1
ATOM 736 C CA . GLY A 1 98 ? 9.843 -1.080 -3.737 1.00 92.56 98 GLY A CA 1
ATOM 737 C C . GLY A 1 98 ? 9.912 0.222 -2.969 1.00 92.56 98 GLY A C 1
ATOM 738 O O . GLY A 1 98 ? 9.017 1.065 -3.059 1.00 92.56 98 GLY A O 1
ATOM 739 N N . MET A 1 99 ? 11.012 0.370 -2.234 1.00 84.19 99 MET A N 1
ATOM 740 C CA . MET A 1 99 ? 11.326 1.543 -1.419 1.00 84.19 99 MET A CA 1
ATOM 741 C C . MET A 1 99 ? 10.205 1.913 -0.450 1.00 84.19 99 MET A C 1
ATOM 743 O O . MET A 1 99 ? 9.280 2.656 -0.776 1.00 84.19 99 MET A O 1
ATOM 747 N N . SER A 1 100 ? 10.345 1.457 0.789 1.00 87.38 100 SER A N 1
ATOM 748 C CA . SER A 1 100 ? 9.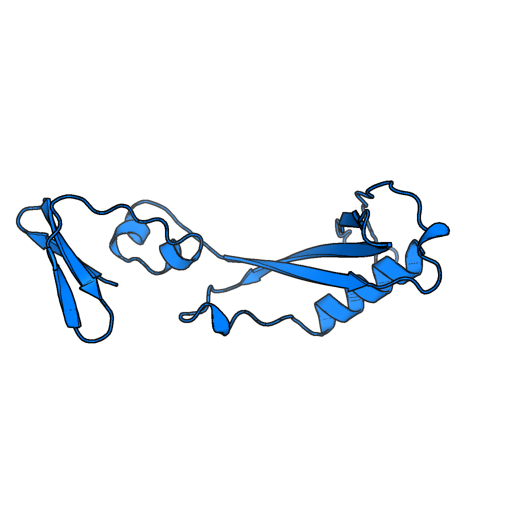529 1.963 1.882 1.00 87.38 100 SER A CA 1
ATOM 749 C C . SER A 1 100 ? 10.247 3.081 2.631 1.00 87.38 100 SER A C 1
ATOM 751 O O . SER A 1 100 ? 11.396 2.910 3.047 1.00 87.38 100 SER A O 1
ATOM 753 N N . SER A 1 101 ? 9.556 4.184 2.882 1.00 89.50 101 SER A N 1
ATOM 754 C CA . SER A 1 101 ? 9.965 5.219 3.832 1.00 89.50 101 SER A CA 1
ATOM 755 C C . SER A 1 101 ? 9.024 5.212 5.030 1.00 89.50 101 SER A C 1
ATOM 757 O O . SER A 1 101 ? 7.821 4.977 4.909 1.00 89.50 101 SER A O 1
ATOM 759 N N . ARG A 1 102 ? 9.563 5.484 6.221 1.00 92.19 102 ARG A N 1
ATOM 760 C CA . ARG A 1 102 ? 8.713 5.794 7.369 1.00 92.19 102 ARG A CA 1
ATOM 761 C C . ARG A 1 102 ? 8.146 7.193 7.178 1.00 92.19 102 ARG A C 1
ATOM 763 O O . ARG A 1 102 ? 8.911 8.149 7.095 1.00 92.19 102 ARG A O 1
ATOM 770 N N . GLU A 1 103 ? 6.827 7.296 7.149 1.00 93.19 103 GLU A N 1
ATOM 771 C CA . GLU A 1 103 ? 6.112 8.558 6.957 1.00 93.19 103 GLU A CA 1
ATOM 772 C C . GLU A 1 103 ? 4.921 8.644 7.911 1.00 93.19 103 GLU A C 1
ATOM 774 O O . GLU A 1 103 ? 4.412 7.632 8.409 1.00 93.19 103 GLU A O 1
ATOM 779 N N . GLU A 1 104 ? 4.497 9.872 8.199 1.00 92.56 104 GLU A N 1
ATOM 780 C CA . GLU A 1 104 ? 3.269 10.100 8.944 1.00 92.56 104 GLU A CA 1
ATOM 781 C C . GLU A 1 104 ? 2.065 9.716 8.080 1.00 92.56 104 GLU A C 1
ATOM 783 O O . GLU A 1 104 ? 1.986 10.051 6.899 1.00 92.56 104 GLU A O 1
ATOM 788 N N . VAL A 1 105 ? 1.117 8.996 8.677 1.00 94.56 105 VAL A N 1
ATOM 789 C CA . VAL A 1 105 ? -0.136 8.649 8.007 1.00 94.56 105 VAL A CA 1
ATOM 790 C C . VAL A 1 105 ? -0.973 9.931 7.911 1.00 94.56 105 VAL A C 1
ATOM 792 O O . VAL A 1 105 ? -1.216 10.548 8.955 1.00 94.56 105 VAL A O 1
ATOM 795 N N . PRO A 1 106 ? -1.421 10.365 6.720 1.00 94.31 106 PRO A N 1
ATOM 796 C CA . PRO A 1 106 ? -2.250 11.562 6.596 1.00 94.31 106 PRO A CA 1
ATOM 797 C C . PRO A 1 106 ? -3.596 11.369 7.302 1.00 94.31 106 PRO A C 1
ATOM 799 O O . PRO A 1 106 ? -4.015 10.244 7.566 1.00 94.31 106 PRO A O 1
ATOM 802 N N . ASN A 1 107 ? -4.281 12.459 7.654 1.00 91.69 107 ASN A N 1
ATOM 803 C CA . ASN A 1 107 ? -5.621 12.355 8.251 1.00 91.69 107 ASN A CA 1
ATOM 804 C C . ASN A 1 107 ? -6.619 11.753 7.259 1.00 91.69 107 ASN A C 1
ATOM 806 O O . ASN A 1 107 ? -7.392 10.878 7.636 1.00 91.69 107 ASN A O 1
ATOM 810 N N . ASP A 1 108 ? -6.533 12.188 6.007 1.00 91.94 108 ASP A N 1
ATOM 811 C CA . ASP A 1 108 ? -7.365 11.730 4.906 1.00 91.94 108 ASP A CA 1
ATOM 812 C C . ASP A 1 108 ? -6.589 10.712 4.039 1.00 91.94 108 ASP A C 1
ATOM 814 O O . ASP A 1 108 ? -5.493 11.032 3.561 1.00 91.94 108 ASP A O 1
ATOM 818 N N . PRO A 1 109 ? -7.111 9.486 3.839 1.00 92.19 109 PRO A N 1
ATOM 819 C CA . PRO A 1 109 ? -6.528 8.495 2.936 1.00 92.19 109 PRO A CA 1
ATOM 820 C C . PRO A 1 109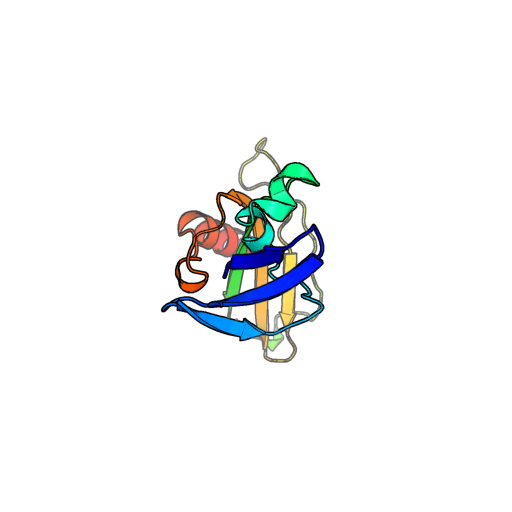 ? -6.297 8.974 1.504 1.00 92.19 109 PRO A C 1
ATOM 822 O O . PRO A 1 109 ? -5.331 8.532 0.877 1.00 92.19 109 PRO A O 1
ATOM 825 N N . GLU A 1 110 ? -7.112 9.896 0.994 1.00 94.06 110 GLU A N 1
ATOM 826 C CA . GLU A 1 110 ? -6.977 10.416 -0.373 1.00 94.06 110 GLU A CA 1
ATOM 827 C C . GLU A 1 110 ? -5.723 11.287 -0.558 1.00 94.06 110 GLU A C 1
ATOM 829 O O . GLU A 1 110 ? -5.267 11.516 -1.677 1.00 94.06 110 GLU A O 1
ATOM 834 N N . GLN A 1 111 ? -5.098 11.722 0.539 1.00 95.38 111 GLN A N 1
ATOM 835 C CA . GLN A 1 111 ? -3.860 12.508 0.510 1.00 95.38 111 GLN A CA 1
ATOM 836 C C . GLN A 1 111 ? -2.600 11.647 0.333 1.00 95.38 111 GLN A C 1
ATOM 838 O O . GLN A 1 111 ? -1.491 12.184 0.220 1.00 95.38 111 GLN A O 1
ATOM 843 N N . VAL A 1 112 ? -2.729 10.317 0.305 1.00 93.81 112 VAL A N 1
ATOM 844 C CA . VAL A 1 112 ? -1.604 9.423 0.014 1.00 93.81 112 VAL A CA 1
ATOM 845 C C . VAL A 1 112 ? -1.235 9.552 -1.464 1.00 93.81 112 VAL A C 1
ATOM 847 O O . VAL A 1 112 ? -1.864 8.974 -2.343 1.00 93.81 112 VAL A O 1
ATOM 850 N N . THR A 1 113 ? -0.174 10.308 -1.735 1.00 94.00 113 THR A N 1
ATOM 851 C CA . THR A 1 113 ? 0.291 10.605 -3.096 1.00 94.00 113 THR A CA 1
ATOM 852 C C . THR A 1 113 ? 1.664 9.997 -3.388 1.00 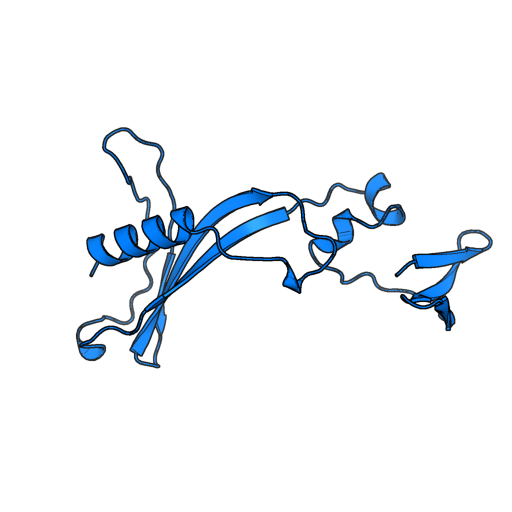94.00 113 THR A C 1
ATOM 854 O O . THR A 1 113 ? 2.480 9.853 -2.468 1.00 94.00 113 THR A O 1
ATOM 857 N N . PRO A 1 114 ? 1.969 9.646 -4.651 1.00 93.50 114 PRO A N 1
ATOM 858 C CA . PRO A 1 114 ? 3.288 9.142 -5.015 1.00 93.50 114 PRO A CA 1
ATOM 859 C C . PRO A 1 114 ? 4.391 10.192 -4.836 1.00 93.50 114 PRO A C 1
ATOM 861 O O . PRO A 1 114 ? 4.214 11.354 -5.194 1.00 93.50 114 PRO A O 1
ATOM 864 N N . ASN A 1 115 ? 5.563 9.773 -4.361 1.00 93.88 115 ASN A N 1
ATOM 865 C CA . ASN A 1 115 ? 6.775 10.584 -4.391 1.00 93.88 115 ASN A CA 1
ATOM 866 C C . ASN A 1 115 ? 7.415 10.533 -5.797 1.00 93.88 115 ASN A C 1
ATOM 868 O O . ASN A 1 115 ? 7.830 9.450 -6.224 1.00 93.88 115 ASN A O 1
ATOM 872 N N . PRO A 1 116 ? 7.553 11.666 -6.515 1.00 95.06 116 PRO A N 1
ATOM 873 C CA . PRO A 1 116 ? 8.112 11.690 -7.869 1.00 95.06 116 PRO A CA 1
ATOM 874 C C . PRO A 1 116 ? 9.520 11.092 -7.994 1.00 95.06 116 PRO A C 1
ATOM 876 O O . PRO A 1 116 ? 9.807 10.413 -8.981 1.00 95.06 116 PRO A O 1
ATOM 879 N N . GLU A 1 117 ? 10.383 11.279 -6.992 1.00 92.94 117 GLU A N 1
ATOM 880 C CA . GLU A 1 117 ? 11.729 10.695 -6.995 1.00 92.94 117 GLU A CA 1
ATOM 881 C C . GLU A 1 117 ? 11.667 9.177 -6.844 1.00 92.94 117 GLU A C 1
ATOM 883 O O . GLU A 1 117 ? 12.387 8.454 -7.532 1.00 92.94 117 GLU A O 1
ATOM 888 N N . SER A 1 118 ? 10.747 8.667 -6.021 1.00 93.56 118 SER A N 1
ATOM 889 C CA . SER A 1 118 ? 10.524 7.226 -5.929 1.00 93.56 118 SER A CA 1
ATOM 890 C C . SER A 1 118 ? 10.051 6.649 -7.266 1.00 93.56 118 SER A C 1
ATOM 892 O O . SER A 1 118 ? 10.574 5.641 -7.735 1.00 93.56 118 SER A O 1
ATOM 894 N N . ILE A 1 119 ? 9.131 7.328 -7.948 1.00 95.75 119 ILE A N 1
ATOM 895 C CA . ILE A 1 119 ? 8.673 6.906 -9.279 1.00 95.75 119 ILE A CA 1
ATOM 896 C C . ILE A 1 119 ? 9.820 6.904 -10.298 1.00 95.75 119 ILE A C 1
ATOM 898 O O . ILE A 1 119 ? 9.928 5.980 -11.108 1.00 95.75 119 ILE A O 1
ATOM 902 N N . LYS A 1 120 ? 10.706 7.902 -10.253 1.00 95.00 120 LYS A N 1
ATOM 903 C CA . LYS A 1 120 ? 11.893 7.967 -11.116 1.00 95.00 120 LYS A CA 1
ATOM 904 C C . LYS A 1 120 ? 12.839 6.788 -10.880 1.00 95.00 120 LYS A C 1
ATOM 906 O O . LYS A 1 120 ? 13.306 6.192 -11.848 1.00 95.00 120 LYS A O 1
ATOM 911 N N . VAL A 1 121 ? 13.079 6.421 -9.623 1.00 93.31 121 VAL A N 1
ATOM 912 C CA . VAL A 1 121 ? 13.926 5.270 -9.284 1.00 93.31 121 VAL A CA 1
ATOM 913 C C . VAL A 1 121 ? 13.304 3.956 -9.762 1.00 93.31 121 VAL A C 1
ATOM 915 O O . VAL A 1 121 ? 14.004 3.157 -10.375 1.00 93.31 121 VAL A O 1
ATOM 918 N N . LEU A 1 122 ? 11.997 3.742 -9.579 1.00 95.94 122 LEU A N 1
ATOM 919 C CA . LEU A 1 122 ? 11.337 2.521 -10.069 1.00 95.94 122 LEU A CA 1
ATOM 920 C C . LEU A 1 122 ? 11.414 2.397 -11.601 1.00 95.94 122 LEU A C 1
ATOM 922 O O . LEU A 1 122 ? 11.610 1.300 -12.122 1.00 95.94 122 LEU A O 1
ATOM 926 N N . LYS A 1 123 ? 11.347 3.517 -12.333 1.00 95.88 123 LYS A N 1
ATOM 927 C CA . LYS A 1 123 ? 11.593 3.533 -13.786 1.00 95.88 123 LYS A CA 1
ATOM 928 C C . LYS A 1 123 ? 13.039 3.166 -14.139 1.00 95.88 123 LYS A C 1
ATOM 930 O O . LYS A 1 123 ? 13.259 2.462 -15.120 1.00 95.88 123 LYS A O 1
ATOM 935 N N . GLN A 1 124 ? 14.015 3.607 -13.345 1.00 94.44 124 GLN A N 1
ATOM 936 C CA . GLN A 1 124 ? 15.419 3.231 -13.531 1.00 94.44 124 GLN A CA 1
ATOM 937 C C . GLN A 1 124 ? 15.638 1.730 -13.285 1.00 94.44 124 GLN A C 1
ATOM 939 O O . GLN A 1 124 ? 16.307 1.070 -14.083 1.00 94.44 124 GLN A O 1
ATOM 944 N N . VAL A 1 125 ? 15.031 1.178 -12.229 1.00 95.06 125 VAL A N 1
ATOM 945 C CA . VAL A 1 125 ? 15.037 -0.268 -11.955 1.00 95.06 125 VAL A CA 1
ATOM 946 C C . VAL A 1 125 ? 14.477 -1.026 -13.153 1.00 95.06 125 VAL A C 1
ATOM 948 O O . VAL A 1 125 ? 15.164 -1.897 -13.678 1.00 95.06 125 VAL A O 1
ATOM 951 N N . ALA A 1 126 ? 13.293 -0.632 -13.637 1.00 94.88 126 ALA A N 1
ATOM 952 C CA . ALA A 1 126 ? 12.665 -1.239 -14.809 1.00 94.88 126 ALA A CA 1
ATOM 953 C C . ALA A 1 126 ? 13.614 -1.258 -16.015 1.00 94.88 126 ALA A C 1
ATOM 955 O O . ALA A 1 126 ? 13.836 -2.312 -16.594 1.00 94.88 126 ALA A O 1
ATOM 956 N N . SER A 1 127 ? 14.247 -0.120 -16.324 1.00 93.38 127 SER A N 1
ATOM 957 C CA . SER A 1 127 ? 15.185 -0.011 -17.451 1.00 93.38 127 SER A CA 1
ATOM 958 C C . SER A 1 127 ? 16.460 -0.848 -17.310 1.00 93.38 127 SER A C 1
ATOM 960 O O . SER A 1 127 ? 17.147 -1.076 -18.297 1.00 93.38 127 SER A O 1
ATOM 962 N N . THR A 1 128 ? 16.813 -1.272 -16.092 1.00 92.56 128 THR A N 1
ATOM 963 C CA . THR A 1 128 ? 18.021 -2.081 -15.852 1.00 92.56 128 THR A CA 1
ATOM 964 C C . THR A 1 128 ? 17.780 -3.563 -16.143 1.00 92.56 128 THR A C 1
ATOM 966 O O . THR A 1 128 ? 18.726 -4.288 -16.439 1.00 92.56 128 THR A O 1
ATOM 969 N N . VAL A 1 129 ? 16.533 -4.019 -16.017 1.00 90.31 129 VAL A N 1
ATOM 970 C CA . VAL A 1 129 ? 16.167 -5.441 -16.121 1.00 90.31 129 VAL A CA 1
ATOM 971 C C . VAL A 1 129 ? 15.279 -5.762 -17.325 1.00 90.31 129 VAL A C 1
ATOM 973 O O . VAL A 1 129 ? 14.930 -6.926 -17.510 1.00 90.31 129 VAL A O 1
ATOM 976 N N . SER A 1 130 ? 14.877 -4.743 -18.089 1.00 80.81 130 SER A N 1
ATOM 977 C CA . SER A 1 130 ? 14.104 -4.864 -19.329 1.00 80.81 130 SER A CA 1
ATOM 978 C C . SER A 1 130 ? 14.982 -5.185 -20.527 1.00 80.81 130 SER A C 1
ATOM 980 O O . SER A 1 130 ? 16.040 -4.523 -20.635 1.00 80.81 130 SER A O 1
#

InterPro domains:
  IPR006076 FAD dependent oxidoreductase [PF01266] (4-127)
  IPR036188 FAD/NAD(P)-binding domain superfamily [G3DSA:3.50.50.60] (7-45)
  IPR036188 FAD/NAD(P)-binding domain superfamily [SSF51905] (7-99)

Organism: Opuntia streptacantha (NCBI:txid393608)

Secondary structure (DSSP, 8-state):
-EEEEETTEEEEEEPGGG-EEE-S------GGGGGG-HHHHTT----EEEEEEEEE--SSGGGS-S--EE--B-SSTTS--B--EEEE-TTS-EEEEEEEEEEPPPSSGGG----HHHHHHHHHHHHHH-

pLDDT: mean 92.19, std 4.45, range [80.81, 98.12]

Radius of gyration: 21.16 Å; chains: 1; bounding box: 54×30×60 Å

Sequence (130 aa):
VVVGAAEGRVESVVLEGGQVIEAESVVLALGPWSSKMAVLSSLFRVYGLKAHSIILEPKDPDAITPHSLFLSYYPTPGGRPMDPEIYPRPTGEVYICGMSSREEVPNDPEQVTPNPESIKVLKQVASTVS